Protein AF-A0A967WUU7-F1 (afdb_monomer_lite)

Structure (mmCIF, N/CA/C/O backbone):
data_AF-A0A967WUU7-F1
#
_entry.id   AF-A0A967WUU7-F1
#
loop_
_atom_site.group_PDB
_atom_site.id
_atom_site.type_symbol
_atom_site.label_atom_id
_atom_site.label_alt_id
_atom_site.label_comp_id
_atom_site.label_asym_id
_atom_site.label_entity_id
_atom_site.label_seq_id
_atom_site.pdbx_PDB_ins_code
_atom_site.Cartn_x
_atom_site.Cartn_y
_atom_site.Cartn_z
_atom_site.occupancy
_atom_site.B_iso_or_equiv
_atom_site.auth_seq_id
_atom_site.auth_comp_id
_atom_site.auth_asym_id
_atom_site.auth_atom_id
_atom_site.pdbx_PDB_model_num
ATOM 1 N N . ALA A 1 1 ? -0.491 -4.685 14.183 1.00 65.56 1 ALA A N 1
ATOM 2 C CA . ALA A 1 1 ? -1.545 -4.811 15.215 1.00 65.56 1 ALA A CA 1
ATOM 3 C C . ALA A 1 1 ? -1.755 -3.514 16.000 1.00 65.56 1 ALA A C 1
ATOM 5 O O . ALA A 1 1 ? -2.868 -3.013 15.969 1.00 65.56 1 ALA A O 1
ATOM 6 N N . ARG A 1 2 ? -0.715 -2.929 16.626 1.00 86.19 2 ARG A N 1
ATOM 7 C CA . ARG A 1 2 ? -0.846 -1.705 17.451 1.00 86.19 2 ARG A CA 1
ATOM 8 C C . ARG A 1 2 ? -1.549 -0.527 16.756 1.00 86.19 2 ARG A C 1
ATOM 10 O O . ARG A 1 2 ? -2.435 0.054 17.359 1.00 86.19 2 ARG A O 1
ATOM 17 N N . TYR A 1 3 ? -1.217 -0.218 15.495 1.00 91.69 3 TYR A N 1
ATOM 18 C CA . TYR A 1 3 ? -1.905 0.841 14.732 1.00 91.69 3 TYR A CA 1
ATOM 19 C C . TYR A 1 3 ? -3.413 0.578 14.606 1.00 91.69 3 TYR A C 1
ATOM 21 O O . TYR A 1 3 ? -4.214 1.408 15.010 1.00 91.69 3 TYR A O 1
ATOM 29 N N . ASN A 1 4 ? -3.787 -0.602 14.102 1.00 95.31 4 ASN A N 1
ATOM 30 C CA . ASN A 1 4 ? -5.183 -0.999 13.895 1.00 95.31 4 ASN A CA 1
ATOM 31 C C . ASN A 1 4 ? -5.984 -1.000 15.204 1.00 95.31 4 ASN A C 1
ATOM 33 O O . ASN A 1 4 ? -7.105 -0.513 15.236 1.00 95.31 4 ASN A O 1
ATOM 37 N N . GLN A 1 5 ? -5.383 -1.465 16.302 1.00 95.69 5 GLN A N 1
ATOM 38 C CA . GLN A 1 5 ? -5.996 -1.409 17.634 1.00 95.69 5 GLN A CA 1
ATOM 39 C C . GLN A 1 5 ? -6.186 0.031 18.120 1.00 95.69 5 GLN A C 1
ATOM 41 O O . GLN A 1 5 ? -7.241 0.365 18.642 1.00 95.69 5 GLN A O 1
ATOM 46 N N . TYR A 1 6 ? -5.179 0.885 17.928 1.00 96.31 6 TYR A N 1
ATOM 47 C CA . TYR A 1 6 ? -5.227 2.288 18.333 1.00 96.31 6 TYR A CA 1
ATOM 48 C C . TYR A 1 6 ? -6.230 3.112 17.508 1.00 96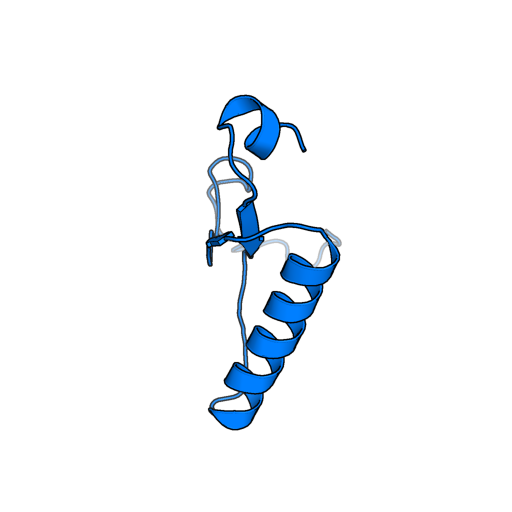.31 6 TYR A C 1
ATOM 50 O O . TYR A 1 6 ? -6.879 4.003 18.045 1.00 96.31 6 TYR A O 1
ATOM 58 N N . LYS A 1 7 ? -6.364 2.820 16.208 1.00 94.81 7 LYS A N 1
ATOM 59 C CA . LYS A 1 7 ? -7.227 3.560 15.273 1.00 94.81 7 LYS A CA 1
ATOM 60 C C . LYS A 1 7 ? -8.627 2.964 15.113 1.00 94.81 7 LYS A C 1
ATOM 62 O O . LYS A 1 7 ? -9.490 3.638 14.567 1.00 94.81 7 LYS A O 1
ATOM 67 N N . GLY A 1 8 ? -8.856 1.733 15.573 1.00 95.62 8 GLY A N 1
ATOM 68 C CA . GLY A 1 8 ? -10.102 1.004 15.310 1.00 95.62 8 GLY A CA 1
ATOM 69 C C . GLY A 1 8 ? -10.268 0.619 13.835 1.00 95.62 8 GLY A C 1
ATOM 70 O O . GLY A 1 8 ? -11.387 0.528 13.345 1.00 95.62 8 GLY A O 1
ATOM 71 N N . GLU A 1 9 ? -9.160 0.414 13.123 1.00 96.00 9 GLU A N 1
ATOM 72 C CA . GLU A 1 9 ? -9.132 0.169 11.676 1.00 96.00 9 GLU A CA 1
ATOM 73 C C . GLU A 1 9 ? -8.589 -1.226 11.344 1.00 96.00 9 GLU A C 1
ATOM 75 O O . GLU A 1 9 ? -7.997 -1.903 12.188 1.00 96.00 9 GLU A O 1
ATOM 80 N N . ARG A 1 10 ? -8.742 -1.657 10.088 1.00 96.75 10 ARG A N 1
ATOM 81 C CA . ARG A 1 10 ? -8.180 -2.913 9.568 1.00 96.75 10 ARG A CA 1
ATOM 82 C C . ARG A 1 10 ? -7.280 -2.638 8.364 1.00 96.75 10 ARG A C 1
ATOM 84 O O . ARG A 1 10 ? -7.446 -3.194 7.282 1.00 96.75 10 ARG A O 1
ATOM 91 N N . THR A 1 11 ? -6.287 -1.788 8.601 1.00 96.44 11 THR A N 1
ATOM 92 C CA . THR A 1 11 ? -5.415 -1.220 7.574 1.00 96.44 11 THR A CA 1
ATOM 93 C C . THR A 1 11 ? -4.119 -2.019 7.413 1.00 96.44 11 THR A C 1
ATOM 95 O O . THR A 1 11 ? -3.469 -2.408 8.390 1.00 96.44 11 THR A O 1
ATOM 98 N N . ALA A 1 12 ? -3.734 -2.252 6.162 1.00 96.06 12 ALA A N 1
ATOM 99 C CA . ALA A 1 12 ? -2.423 -2.697 5.713 1.00 96.06 12 ALA A CA 1
ATOM 100 C C . ALA A 1 12 ? -1.646 -1.520 5.109 1.00 96.06 12 ALA A C 1
ATOM 102 O O . ALA A 1 12 ? -2.236 -0.586 4.568 1.00 96.06 12 ALA A O 1
ATOM 103 N N . PHE A 1 13 ? -0.316 -1.585 5.156 1.00 93.75 13 PHE A N 1
ATOM 104 C CA . PHE A 1 13 ? 0.552 -0.554 4.590 1.00 93.75 13 PHE A CA 1
ATOM 105 C C . PHE A 1 13 ? 1.515 -1.139 3.570 1.00 93.75 13 PHE A C 1
ATOM 107 O O . PHE A 1 13 ? 2.028 -2.236 3.783 1.00 93.75 13 PHE A O 1
ATOM 114 N N . PHE A 1 14 ? 1.811 -0.373 2.523 1.00 92.88 14 PHE A N 1
ATOM 115 C CA . PHE A 1 14 ? 2.961 -0.620 1.657 1.00 92.88 14 PHE A CA 1
ATOM 116 C C . PHE A 1 14 ? 3.837 0.635 1.564 1.00 92.88 14 PHE A C 1
ATOM 118 O O . PHE A 1 14 ? 3.355 1.759 1.732 1.00 92.88 14 PHE A O 1
ATOM 125 N N . TYR A 1 15 ? 5.139 0.434 1.359 1.00 88.06 15 TYR A N 1
ATOM 126 C CA . TYR A 1 15 ? 6.152 1.488 1.474 1.00 88.06 15 TYR A CA 1
ATOM 127 C C . TYR A 1 15 ? 6.703 1.892 0.118 1.00 88.06 15 TYR A C 1
ATOM 129 O O . TYR A 1 15 ? 6.436 3.000 -0.335 1.00 88.06 15 TYR A O 1
ATOM 137 N N . HIS A 1 16 ? 7.417 0.981 -0.535 1.00 87.19 16 HIS A N 1
ATOM 138 C CA . HIS A 1 16 ? 7.962 1.189 -1.867 1.00 87.19 16 HIS A CA 1
ATOM 139 C C . HIS A 1 16 ? 7.209 0.330 -2.877 1.00 87.19 16 HIS A C 1
ATOM 141 O O . HIS A 1 16 ? 6.742 -0.765 -2.561 1.00 87.19 16 HIS A O 1
ATOM 147 N N . PHE A 1 17 ? 7.086 0.859 -4.086 1.00 91.50 17 PHE A N 1
ATOM 148 C CA . PHE A 1 17 ? 6.520 0.178 -5.235 1.00 91.50 17 PHE A CA 1
ATOM 149 C C . PHE A 1 17 ? 7.401 0.520 -6.430 1.00 91.50 17 PHE A C 1
ATOM 151 O O . PHE A 1 17 ? 7.583 1.696 -6.739 1.00 91.50 17 PHE A O 1
ATOM 158 N N . ASP A 1 18 ? 7.952 -0.511 -7.057 1.00 93.12 18 ASP A N 1
ATOM 159 C CA . ASP A 1 18 ? 8.735 -0.409 -8.278 1.00 93.12 18 ASP A CA 1
ATOM 160 C C . ASP A 1 18 ? 8.322 -1.553 -9.203 1.00 93.12 18 ASP A C 1
ATOM 162 O O . ASP A 1 18 ? 8.062 -2.675 -8.757 1.00 93.12 18 ASP A O 1
ATOM 166 N N . VAL A 1 19 ? 8.184 -1.241 -10.483 1.00 96.19 19 VAL A N 1
ATOM 167 C CA . VAL A 1 19 ? 7.711 -2.167 -11.500 1.00 96.19 19 VAL A CA 1
ATOM 168 C C . VAL A 1 19 ? 8.220 -1.716 -12.862 1.00 96.19 19 VAL A C 1
ATOM 170 O O . VAL A 1 19 ? 8.351 -0.523 -13.136 1.00 96.19 19 VAL A O 1
ATOM 173 N N . VAL A 1 20 ? 8.456 -2.677 -13.753 1.00 97.44 20 VAL A N 1
ATOM 174 C CA . VAL A 1 20 ? 8.658 -2.378 -15.175 1.00 97.44 20 VAL A CA 1
ATOM 175 C C . VAL A 1 20 ? 7.469 -1.579 -15.719 1.00 97.44 20 VAL A C 1
ATOM 177 O O . VAL A 1 20 ? 6.354 -1.714 -15.213 1.00 97.44 20 VAL A O 1
ATOM 180 N N . ASN A 1 21 ? 7.685 -0.757 -16.751 1.00 97.06 21 ASN A N 1
ATOM 181 C CA . ASN A 1 21 ? 6.635 0.078 -17.349 1.00 97.06 21 ASN A CA 1
ATOM 182 C C . ASN A 1 21 ? 5.625 -0.756 -18.168 1.00 97.06 21 ASN A C 1
ATOM 184 O O . ASN A 1 21 ? 5.522 -0.635 -19.387 1.00 97.06 21 ASN A O 1
ATOM 188 N N . ASP A 1 22 ? 4.908 -1.634 -17.473 1.00 98.19 22 ASP A N 1
ATOM 189 C CA . ASP A 1 22 ? 3.903 -2.555 -17.972 1.00 98.19 22 ASP A CA 1
ATOM 190 C C . ASP A 1 22 ? 2.734 -2.600 -16.977 1.00 98.19 22 ASP A C 1
ATOM 192 O O . ASP A 1 22 ? 2.861 -2.957 -15.799 1.00 98.19 22 ASP A O 1
ATOM 196 N N . ARG A 1 23 ? 1.551 -2.238 -17.475 1.00 97.94 23 ARG A N 1
ATOM 197 C CA . ARG A 1 23 ? 0.319 -2.189 -16.688 1.00 97.94 23 ARG A CA 1
ATOM 198 C C . ARG A 1 23 ? -0.156 -3.572 -16.235 1.00 97.94 23 ARG A C 1
ATOM 200 O O . ARG A 1 23 ? -0.801 -3.671 -15.192 1.00 97.94 23 ARG A O 1
ATOM 207 N N . ALA A 1 24 ? 0.123 -4.626 -16.997 1.00 98.44 24 ALA A N 1
ATOM 208 C CA . ALA A 1 24 ? -0.239 -5.984 -16.610 1.00 98.44 24 ALA A CA 1
ATOM 209 C C . ALA A 1 24 ? 0.555 -6.418 -15.371 1.00 98.44 24 ALA A C 1
ATOM 211 O O . ALA A 1 24 ? -0.015 -6.988 -14.440 1.00 98.44 24 ALA A O 1
ATOM 212 N N . VAL A 1 25 ? 1.844 -6.067 -15.320 1.00 98.38 25 VAL A N 1
ATOM 213 C CA . VAL A 1 25 ? 2.715 -6.385 -14.183 1.00 98.38 25 VAL A CA 1
ATOM 214 C C . VAL A 1 25 ? 2.299 -5.598 -12.940 1.00 98.38 25 VAL A C 1
ATOM 216 O O . VAL A 1 25 ? 2.151 -6.187 -11.868 1.00 98.38 25 VAL A O 1
ATOM 219 N N . SER A 1 26 ? 2.032 -4.292 -13.068 1.00 97.75 26 SER A N 1
ATOM 220 C CA . SER A 1 26 ? 1.573 -3.488 -11.926 1.00 97.75 26 SER A CA 1
ATOM 221 C C . SER A 1 26 ? 0.244 -3.990 -11.364 1.00 97.75 26 SER A C 1
ATOM 223 O O . SER A 1 26 ? 0.086 -4.089 -10.146 1.00 97.75 26 SER A O 1
ATOM 225 N N . ARG A 1 27 ? -0.693 -4.376 -12.239 1.00 98.38 27 ARG A N 1
ATOM 226 C CA . ARG A 1 27 ? -1.976 -4.945 -11.826 1.00 98.38 27 ARG A CA 1
ATOM 227 C C . ARG A 1 27 ? -1.794 -6.253 -11.061 1.00 98.38 27 ARG A C 1
ATOM 229 O O . ARG A 1 27 ? -2.352 -6.381 -9.975 1.00 98.38 27 ARG A O 1
ATOM 236 N N . ALA A 1 28 ? -0.999 -7.176 -11.597 1.00 98.44 28 ALA A N 1
ATOM 237 C CA . ALA A 1 28 ? -0.751 -8.466 -10.962 1.00 98.44 28 ALA A CA 1
ATOM 238 C C . ALA A 1 28 ? -0.116 -8.310 -9.569 1.00 98.44 28 ALA A C 1
ATOM 240 O O . ALA A 1 28 ? -0.500 -9.015 -8.635 1.00 98.44 28 ALA A O 1
ATOM 241 N N . LEU A 1 29 ? 0.807 -7.354 -9.404 1.00 97.75 29 LEU A N 1
ATOM 242 C CA . LEU A 1 29 ? 1.438 -7.093 -8.110 1.00 97.75 29 LEU A CA 1
ATOM 243 C C . LEU A 1 29 ? 0.431 -6.575 -7.073 1.00 97.75 29 LEU A C 1
ATOM 245 O O . LEU A 1 29 ? 0.410 -7.059 -5.940 1.00 97.75 29 LEU A O 1
ATOM 249 N N . PHE A 1 30 ? -0.427 -5.623 -7.455 1.00 97.38 30 PHE A N 1
ATOM 250 C CA . PHE A 1 30 ? -1.465 -5.117 -6.556 1.00 97.38 30 PHE A CA 1
ATOM 251 C C . PHE A 1 30 ? -2.530 -6.168 -6.241 1.00 97.38 30 PHE A C 1
ATOM 253 O O . PHE A 1 30 ? -2.962 -6.241 -5.095 1.00 97.38 30 PHE A O 1
ATOM 260 N N . ASP A 1 31 ? -2.915 -7.013 -7.198 1.00 98.31 31 ASP A N 1
ATOM 261 C CA . ASP A 1 31 ? -3.861 -8.106 -6.948 1.00 98.31 31 ASP A CA 1
ATOM 262 C C . ASP A 1 31 ? -3.325 -9.087 -5.904 1.00 98.31 31 ASP A C 1
ATOM 264 O O . ASP A 1 31 ? -4.004 -9.358 -4.913 1.00 98.31 31 ASP A O 1
ATOM 268 N N . ALA A 1 32 ? -2.068 -9.517 -6.047 1.00 97.69 32 ALA A N 1
ATOM 269 C CA . ALA A 1 32 ? -1.410 -10.362 -5.054 1.00 97.69 32 ALA A CA 1
ATOM 270 C C . ALA A 1 32 ? -1.350 -9.689 -3.669 1.00 97.69 32 ALA A C 1
ATOM 272 O O . ALA A 1 32 ? -1.592 -10.327 -2.640 1.00 97.69 32 ALA A O 1
ATOM 273 N N . ALA A 1 33 ? -1.067 -8.384 -3.630 1.00 97.06 33 ALA A N 1
ATOM 274 C CA . ALA A 1 33 ? -1.041 -7.625 -2.388 1.00 97.06 33 ALA A CA 1
ATOM 275 C C . ALA A 1 33 ? -2.443 -7.523 -1.752 1.00 97.06 33 ALA A C 1
ATOM 277 O O . ALA A 1 33 ? -2.583 -7.675 -0.536 1.00 97.06 33 ALA A O 1
ATOM 278 N N . PHE A 1 34 ? -3.496 -7.302 -2.544 1.00 97.62 34 PHE A N 1
ATOM 279 C CA . PHE A 1 34 ? -4.873 -7.259 -2.051 1.00 97.62 34 PHE A CA 1
ATOM 280 C C . PHE A 1 34 ? -5.341 -8.614 -1.529 1.00 97.62 34 PHE A C 1
ATOM 282 O O . PHE A 1 34 ? -5.996 -8.662 -0.488 1.00 97.62 34 PHE A O 1
ATOM 289 N N . ASP A 1 35 ? -4.976 -9.709 -2.187 1.00 98.31 35 ASP A N 1
ATOM 290 C CA . ASP A 1 35 ? -5.308 -11.053 -1.716 1.00 98.31 35 ASP A CA 1
ATOM 291 C C . ASP A 1 35 ? -4.615 -11.369 -0.388 1.00 98.31 35 ASP A C 1
ATOM 293 O O . ASP A 1 35 ? -5.247 -11.894 0.533 1.00 98.31 35 ASP A O 1
ATOM 297 N N . TRP A 1 36 ? -3.361 -10.941 -0.220 1.00 97.56 36 TRP A N 1
ATOM 298 C CA . TRP A 1 36 ? -2.661 -11.024 1.063 1.00 97.56 36 TRP A CA 1
ATOM 299 C C . TRP A 1 36 ? -3.356 -10.216 2.173 1.00 97.56 36 TRP A C 1
ATOM 301 O O . TRP A 1 36 ? -3.479 -10.692 3.305 1.00 97.56 36 TRP A O 1
ATOM 311 N N . VAL A 1 37 ? -3.838 -9.006 1.863 1.00 97.38 37 VAL A N 1
ATOM 312 C CA . VAL A 1 37 ? -4.584 -8.148 2.805 1.00 97.38 37 VAL A CA 1
ATOM 313 C C . VAL A 1 37 ? -5.903 -8.807 3.210 1.00 97.38 37 VAL A C 1
ATOM 315 O O . VAL A 1 37 ? -6.170 -8.962 4.406 1.00 97.38 37 VAL A O 1
ATOM 318 N N . ARG A 1 38 ? -6.690 -9.278 2.236 1.00 97.75 38 ARG A N 1
ATOM 319 C CA . ARG A 1 38 ? -7.971 -9.960 2.482 1.00 97.75 38 ARG A CA 1
ATOM 320 C C . ARG A 1 38 ? -7.790 -11.235 3.296 1.00 97.75 38 ARG A C 1
ATOM 322 O O . ARG A 1 38 ? -8.526 -11.447 4.256 1.00 97.75 38 ARG A O 1
ATOM 329 N N . GLY A 1 39 ? -6.775 -12.042 2.980 1.00 97.94 39 GLY A N 1
ATOM 330 C CA . GLY A 1 39 ? -6.449 -13.269 3.715 1.00 97.94 39 GLY A CA 1
ATOM 331 C C . GLY A 1 39 ? -6.111 -13.040 5.193 1.00 97.94 39 GLY A C 1
ATOM 332 O O . GLY A 1 39 ? -6.155 -13.971 5.992 1.00 97.94 39 GLY A O 1
ATOM 333 N N . ARG A 1 40 ? -5.812 -11.794 5.583 1.00 96.62 40 ARG A N 1
ATOM 334 C CA . ARG A 1 40 ? -5.544 -11.382 6.969 1.00 96.62 40 ARG A CA 1
ATOM 335 C C . ARG A 1 40 ? -6.727 -10.688 7.647 1.00 96.62 40 ARG A C 1
ATOM 337 O O . ARG A 1 40 ? -6.565 -10.183 8.756 1.00 96.62 40 ARG A O 1
ATOM 344 N N . GLY A 1 41 ? -7.893 -10.643 7.002 1.00 97.06 41 GLY A N 1
ATOM 345 C CA . GLY A 1 41 ? -9.070 -9.940 7.517 1.00 97.06 41 GLY A CA 1
ATOM 346 C C . GLY A 1 41 ? -8.899 -8.419 7.550 1.00 97.06 41 GLY A C 1
ATOM 347 O O . GLY A 1 41 ? -9.527 -7.749 8.368 1.00 97.06 41 GLY A O 1
ATOM 348 N N . LEU A 1 42 ? -8.017 -7.880 6.705 1.00 97.50 42 LEU A N 1
ATOM 349 C CA . LEU A 1 42 ? -7.820 -6.446 6.516 1.00 97.50 42 LEU A CA 1
ATOM 350 C C . LEU A 1 42 ? -8.667 -5.966 5.326 1.00 97.50 42 LEU A C 1
ATOM 352 O O . LEU A 1 42 ? -8.923 -6.737 4.401 1.00 97.50 42 LEU A O 1
ATOM 356 N N . ASP A 1 43 ? -9.115 -4.712 5.347 1.00 96.31 43 ASP A N 1
ATOM 357 C CA . ASP A 1 43 ? -10.043 -4.154 4.345 1.00 96.31 43 ASP A CA 1
ATOM 358 C C . ASP A 1 43 ? -9.545 -2.869 3.670 1.00 96.31 43 ASP A C 1
ATOM 360 O O . ASP A 1 43 ? -10.129 -2.434 2.677 1.00 96.31 43 ASP A O 1
ATOM 364 N N . LEU A 1 44 ? -8.442 -2.300 4.157 1.00 95.38 44 LEU A N 1
ATOM 365 C CA . LEU A 1 44 ? -7.830 -1.098 3.610 1.00 95.38 44 LEU A CA 1
ATOM 366 C C . LEU A 1 44 ? -6.341 -1.329 3.352 1.00 95.38 44 LEU A C 1
ATOM 368 O O . LEU A 1 44 ? -5.630 -1.850 4.207 1.00 95.38 44 LEU A O 1
ATOM 372 N N . MET A 1 45 ? -5.848 -0.898 2.191 1.00 95.25 45 MET A N 1
ATOM 373 C CA . MET A 1 45 ? -4.418 -0.820 1.886 1.00 95.25 45 MET A CA 1
ATOM 374 C C . MET A 1 45 ? -4.028 0.642 1.670 1.00 95.25 45 MET A C 1
ATOM 376 O O . MET A 1 45 ? -4.615 1.316 0.828 1.00 95.25 45 MET A O 1
ATOM 380 N N . TRP A 1 4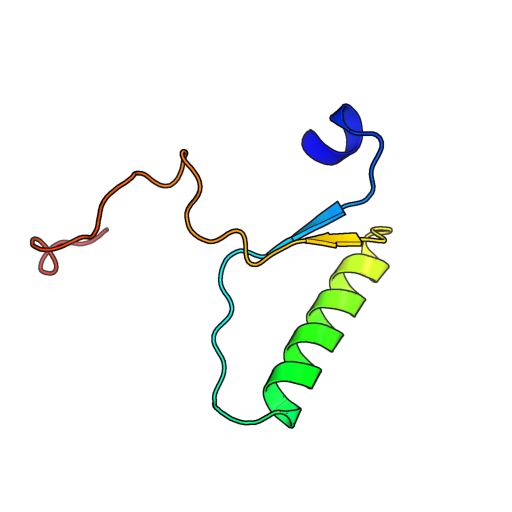6 ? -3.038 1.129 2.419 1.00 93.25 46 TRP A N 1
ATOM 381 C CA . TRP A 1 46 ? -2.593 2.524 2.379 1.00 93.25 46 TRP A CA 1
ATOM 382 C C . TRP A 1 46 ? -1.098 2.635 2.038 1.00 93.25 46 TRP A C 1
ATOM 384 O O . TRP A 1 46 ? -0.262 1.976 2.658 1.00 93.25 46 TRP A O 1
ATOM 394 N N . GLY A 1 47 ? -0.755 3.467 1.053 1.00 90.12 47 GLY A N 1
ATOM 395 C CA . GLY A 1 47 ? 0.616 3.696 0.586 1.00 90.12 47 GLY A CA 1
ATOM 396 C C . GLY A 1 47 ? 0.666 4.305 -0.828 1.00 90.12 47 GLY A C 1
ATOM 397 O O . GLY A 1 47 ? -0.395 4.623 -1.372 1.00 90.12 47 GLY A O 1
ATOM 398 N N . PRO A 1 48 ? 1.863 4.450 -1.434 1.00 90.44 48 PRO A N 1
ATOM 399 C CA . PRO A 1 48 ? 3.170 4.145 -0.849 1.00 90.44 48 PRO A CA 1
ATOM 400 C C . PRO A 1 48 ? 3.501 5.139 0.268 1.00 90.44 48 PRO A C 1
ATOM 402 O O . PRO A 1 48 ? 3.415 6.347 0.069 1.00 90.44 48 PRO A O 1
ATOM 405 N N . LYS A 1 49 ? 3.865 4.650 1.459 1.00 82.88 49 LYS A N 1
ATOM 406 C CA . LYS A 1 49 ? 4.253 5.537 2.569 1.00 82.88 49 LYS A CA 1
ATOM 407 C C . LYS A 1 49 ? 5.590 6.245 2.349 1.00 82.88 49 LYS A C 1
ATOM 409 O O . LYS A 1 49 ? 5.814 7.269 2.987 1.00 82.88 49 LYS A O 1
ATOM 414 N N . GLY A 1 50 ? 6.438 5.728 1.456 1.00 72.56 50 GLY A N 1
ATOM 415 C CA . GLY A 1 50 ? 7.779 6.263 1.233 1.00 72.56 50 GLY A CA 1
ATOM 416 C C . GLY A 1 50 ? 8.606 6.294 2.521 1.00 72.56 50 GLY A C 1
ATOM 417 O O . GLY A 1 50 ? 8.404 5.461 3.403 1.00 72.56 50 GLY A O 1
ATOM 418 N N . PHE A 1 51 ? 9.513 7.267 2.614 1.00 66.31 51 PHE A N 1
ATOM 419 C CA . PHE A 1 51 ? 10.301 7.524 3.817 1.00 66.31 51 PHE A CA 1
ATOM 420 C C . PHE A 1 51 ? 9.437 8.178 4.903 1.00 66.31 51 PHE A C 1
ATOM 422 O O . PHE A 1 51 ? 8.868 9.253 4.702 1.00 66.31 51 PHE A O 1
ATOM 429 N N . ILE A 1 52 ? 9.359 7.549 6.072 1.00 70.00 52 ILE A N 1
ATOM 430 C CA . ILE A 1 52 ? 8.766 8.121 7.281 1.00 70.00 52 ILE A CA 1
ATOM 431 C C . ILE A 1 52 ? 9.846 8.757 8.160 1.00 70.00 52 ILE A C 1
ATOM 433 O O . ILE A 1 52 ? 11.032 8.482 8.023 1.00 70.00 52 ILE A O 1
ATOM 437 N N . ALA A 1 53 ? 9.437 9.585 9.125 1.00 66.12 53 ALA A N 1
ATOM 438 C CA . ALA A 1 53 ? 10.363 10.241 10.056 1.00 66.12 53 ALA A CA 1
ATOM 439 C C . ALA A 1 53 ? 11.287 9.261 10.816 1.00 66.12 53 ALA A C 1
ATOM 441 O O . ALA A 1 53 ? 12.350 9.663 11.277 1.00 66.12 53 ALA A O 1
ATOM 442 N N . ALA A 1 54 ? 10.893 7.988 10.935 1.00 68.00 54 ALA A N 1
ATOM 443 C CA . ALA A 1 54 ? 11.694 6.938 11.560 1.00 68.00 54 ALA A CA 1
ATOM 444 C C . ALA A 1 54 ? 12.760 6.318 10.636 1.00 68.00 54 ALA A C 1
ATOM 446 O O . ALA A 1 54 ? 13.674 5.683 11.150 1.00 68.00 54 ALA A O 1
ATOM 447 N N . ASP A 1 55 ? 12.677 6.509 9.316 1.00 67.44 55 ASP A N 1
ATOM 448 C CA . ASP A 1 55 ? 13.617 5.920 8.346 1.00 67.44 55 ASP A CA 1
ATOM 449 C C . ASP A 1 55 ? 14.941 6.702 8.251 1.00 67.44 55 ASP A C 1
ATOM 451 O O . ASP A 1 55 ? 15.833 6.334 7.494 1.00 67.44 55 ASP A O 1
ATOM 455 N N . GLY A 1 56 ? 15.086 7.771 9.044 1.00 61.75 56 GLY A N 1
ATOM 456 C CA . GLY A 1 56 ? 16.187 8.721 8.935 1.00 61.75 56 GLY A CA 1
ATOM 457 C C . GLY A 1 56 ? 15.972 9.666 7.753 1.00 61.75 56 GLY A C 1
ATOM 458 O O . GLY A 1 56 ? 15.727 9.259 6.623 1.00 61.75 56 GLY A O 1
ATOM 459 N N . GLN A 1 57 ? 16.033 10.969 8.007 1.00 64.62 57 GLN A N 1
ATOM 460 C CA . GLN A 1 57 ? 16.036 11.959 6.931 1.00 64.62 57 GLN A CA 1
ATOM 461 C C . GLN A 1 57 ? 17.467 12.052 6.387 1.00 64.62 57 GLN A C 1
ATOM 463 O O . GLN A 1 57 ? 18.356 12.525 7.092 1.00 64.62 57 GLN A O 1
ATOM 468 N N . GLY A 1 58 ? 17.702 11.591 5.158 1.00 67.62 58 GLY A N 1
ATOM 469 C CA . GLY A 1 58 ? 19.004 11.699 4.498 1.00 67.62 58 GLY A CA 1
ATOM 470 C C . GLY A 1 58 ? 19.139 10.758 3.303 1.00 67.62 58 GLY A C 1
ATOM 471 O O . GLY A 1 58 ? 18.517 9.702 3.263 1.00 67.62 58 GLY A O 1
ATOM 472 N N . LEU A 1 59 ? 19.945 11.150 2.319 1.00 71.88 59 LEU A N 1
ATOM 473 C CA . LEU A 1 59 ? 20.346 10.297 1.201 1.00 71.88 59 LEU A CA 1
ATOM 474 C C . LEU A 1 59 ? 21.798 9.878 1.433 1.00 71.88 59 LEU A C 1
ATOM 476 O O . LEU A 1 59 ? 22.632 10.735 1.728 1.00 71.88 59 LEU A O 1
ATOM 480 N N . LEU A 1 60 ? 22.104 8.587 1.294 1.00 79.81 60 LEU A N 1
ATOM 481 C CA . LEU A 1 60 ? 23.491 8.126 1.287 1.00 79.81 60 LEU A CA 1
ATOM 482 C C . LEU A 1 60 ? 24.185 8.722 0.054 1.00 79.81 60 LEU A C 1
ATOM 484 O O . LEU A 1 60 ? 23.859 8.356 -1.072 1.00 79.81 60 LEU A O 1
ATOM 488 N N . VAL A 1 61 ? 25.087 9.681 0.268 1.00 86.50 61 VAL A N 1
ATOM 489 C CA . VAL A 1 61 ? 25.860 10.336 -0.805 1.00 86.50 61 VAL A CA 1
ATOM 490 C C . VAL A 1 61 ? 27.301 9.828 -0.887 1.00 86.50 61 VAL A C 1
ATOM 492 O O . VAL A 1 61 ? 27.929 9.961 -1.931 1.00 86.50 61 VAL A O 1
ATOM 495 N N . GLU A 1 62 ? 27.802 9.200 0.178 1.00 89.94 62 GLU A N 1
ATOM 496 C CA . GLU A 1 62 ? 29.162 8.660 0.321 1.00 89.94 62 GLU A CA 1
ATOM 497 C C . GLU A 1 62 ? 29.124 7.381 1.184 1.00 89.94 62 GLU A C 1
ATOM 499 O O . GLU A 1 62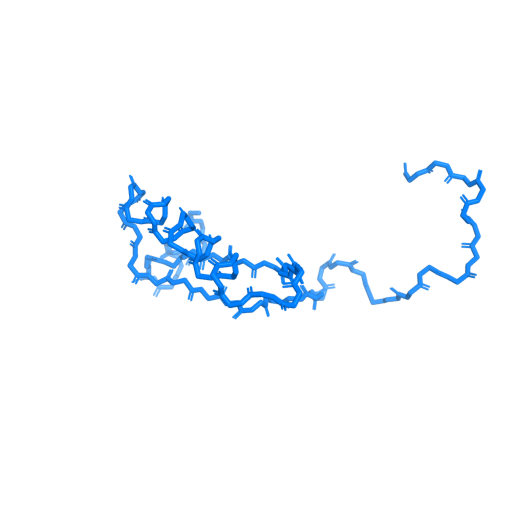 ? 28.145 7.164 1.899 1.00 89.94 62 GLU A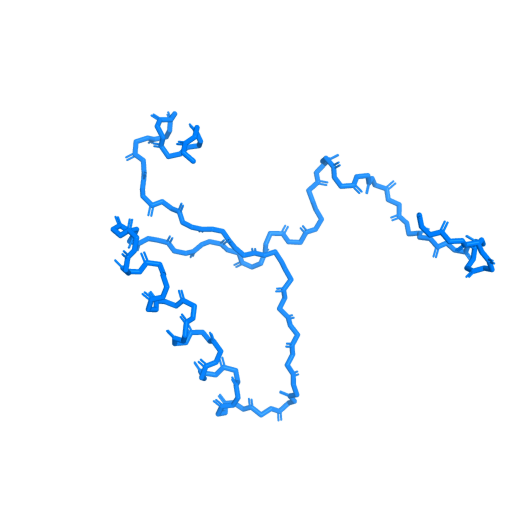 O 1
ATOM 504 N N . GLY A 1 63 ? 30.163 6.535 1.139 1.00 87.38 63 GLY A N 1
ATOM 505 C CA . GLY A 1 63 ? 30.266 5.333 1.986 1.00 87.38 63 GLY A CA 1
ATOM 506 C C . GLY A 1 63 ? 29.698 4.036 1.390 1.00 87.38 63 GLY A C 1
ATOM 507 O O . GLY A 1 63 ? 29.475 3.073 2.124 1.00 87.38 63 GLY A O 1
ATOM 508 N N . PHE A 1 64 ? 29.457 3.981 0.073 1.00 88.25 64 PHE A N 1
ATOM 509 C CA . PHE A 1 64 ? 28.939 2.793 -0.637 1.00 88.25 64 PHE A CA 1
ATOM 510 C C . PHE A 1 6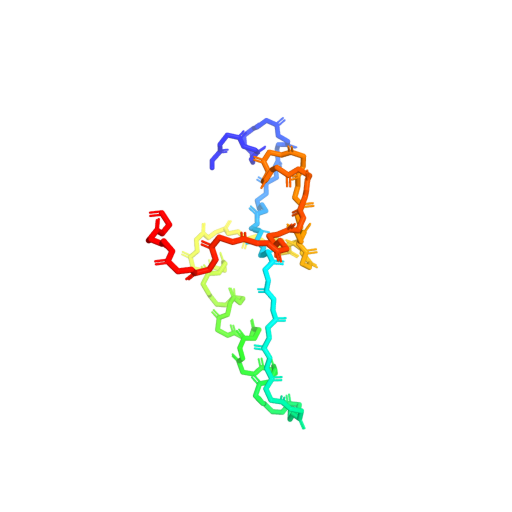4 ? 29.902 1.592 -0.624 1.00 88.25 64 PHE A C 1
ATOM 512 O O . PHE A 1 64 ? 29.508 0.465 -0.922 1.00 88.25 64 PHE A O 1
ATOM 519 N N . GLU A 1 65 ? 31.169 1.826 -0.297 1.00 94.56 65 GLU A N 1
ATOM 520 C CA . GLU A 1 65 ? 32.220 0.825 -0.139 1.00 94.56 65 GLU A CA 1
ATOM 521 C C . GLU A 1 65 ? 32.107 0.010 1.162 1.00 94.56 65 GLU A C 1
ATOM 523 O O . GLU A 1 65 ? 32.797 -1.002 1.323 1.00 94.56 65 GLU A O 1
ATOM 528 N N . HIS A 1 66 ? 31.235 0.418 2.087 1.00 81.81 66 HIS A N 1
ATOM 529 C CA . HIS A 1 66 ? 30.996 -0.271 3.350 1.00 81.81 66 HIS A CA 1
ATOM 530 C C . HIS A 1 66 ? 29.697 -1.086 3.325 1.00 81.81 66 HIS A C 1
ATOM 532 O O . HIS A 1 66 ? 28.757 -0.795 2.587 1.00 81.81 66 HIS A O 1
ATOM 538 N N . ARG A 1 67 ? 29.649 -2.155 4.130 1.00 62.88 67 ARG A N 1
ATOM 539 C CA . ARG A 1 67 ? 28.428 -2.960 4.278 1.00 62.88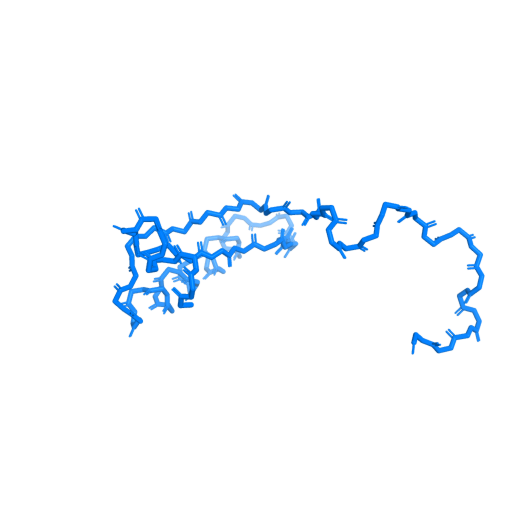 67 ARG A CA 1
ATOM 540 C C . ARG A 1 67 ? 27.405 -2.204 5.144 1.00 62.88 67 ARG A C 1
ATOM 542 O O . ARG A 1 67 ? 27.849 -1.576 6.104 1.00 62.88 67 ARG A O 1
ATOM 549 N N . PRO A 1 68 ? 26.098 -2.287 4.822 1.00 61.66 68 PRO A N 1
ATOM 550 C CA . PRO A 1 68 ? 25.032 -1.659 5.606 1.00 61.66 68 PRO A CA 1
ATOM 551 C C . PRO A 1 68 ? 24.982 -2.138 7.058 1.00 61.66 68 PRO A C 1
ATOM 553 O O . PRO A 1 68 ? 25.305 -3.328 7.296 1.00 61.66 68 PRO A O 1
#

Radius of gyration: 16.02 Å; chains: 1; bounding box: 42×25×36 Å

Secondary structure (DSSP, 8-state):
-HHHHHHT--EEE-------S-HHHHHHHHHHHHHHHHHTT--EEE----S-GGG-S----S-TTS--

Sequence (68 aa):
ARYNQYKGERTAFFYHFDVVNDRAVSRALFDAAFDWVRGRGLDLMWGPKGFIAADGQGLLVEGFEHRP

pLDDT: mean 88.97, std 11.72, range [61.66, 98.44]

Foldseek 3Di:
DVVCVVVVAQEDEAADDDDDPDPVGVVVVVVVVVVVSVVVVGDYYDDNPYDDVVNDPDDCPDDPVDDD